Protein AF-A0A7Y2K7R0-F1 (afdb_monomer_lite)

pLDDT: mean 76.25, std 11.78, range [48.66, 90.75]

Sequence (97 aa):
MFSYLKKNKTTLVYIPLVVYWIVLFVATSIPAQSVPSFGVSDKLNHFFAYLILAVLLYLTFSFQERSMFAKRNAGLLTIAIAICYGILDELHQMLVP

Secondary structure (DSSP, 8-state):
-HHHHHHSHIIIIIHHHHHHHHHHHHHHTS-GGGS---SS-HHHHHHHHHHHHHHHHHHHHHH--S-HHHHHTHHHHHHHHHHHHHHHHHHHHHH--

Radius of gyration: 15.53 Å; chains: 1; bounding box: 41×20×42 Å

Foldseek 3Di:
DVVVCLVVVCPPQVVCLVVLVVVVLVVLLDPPVPDPCPVDPPVVVVVVSLVVNLVSQLSSQCSDPPDPVSNVCSNVVSVVVSVVVVVVSVVVSVVRD

Structure (mmCIF, N/CA/C/O backbone):
data_AF-A0A7Y2K7R0-F1
#
_entry.id   AF-A0A7Y2K7R0-F1
#
loop_
_atom_site.group_PDB
_atom_site.id
_atom_site.type_symbol
_atom_site.label_atom_id
_atom_site.label_alt_id
_atom_site.label_comp_id
_atom_site.label_asym_id
_atom_site.label_entity_id
_atom_site.label_seq_id
_atom_site.pdbx_PDB_ins_code
_atom_site.Cartn_x
_atom_site.Cartn_y
_atom_site.Cartn_z
_atom_site.occupancy
_atom_site.B_iso_or_equiv
_atom_site.auth_seq_id
_atom_site.auth_comp_id
_atom_site.auth_asym_id
_atom_site.auth_atom_id
_atom_site.pdbx_PDB_model_num
ATOM 1 N N . MET A 1 1 ? -25.156 5.014 0.886 1.00 50.41 1 MET A N 1
ATOM 2 C CA . MET A 1 1 ? -23.922 4.549 0.207 1.00 50.41 1 MET A CA 1
ATOM 3 C C . MET A 1 1 ? -22.873 4.029 1.196 1.00 50.41 1 MET A C 1
ATOM 5 O O . MET A 1 1 ? -22.527 2.857 1.121 1.00 50.41 1 MET A O 1
ATOM 9 N N . PHE A 1 2 ? -22.454 4.820 2.194 1.00 48.66 2 PHE A N 1
ATOM 10 C CA . PHE A 1 2 ? -21.509 4.390 3.246 1.00 48.66 2 PHE A CA 1
ATOM 11 C C . PHE A 1 2 ? -21.955 3.155 4.056 1.00 48.66 2 PH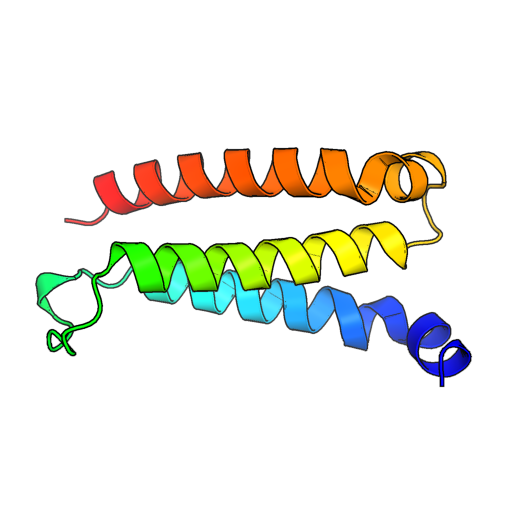E A C 1
ATOM 13 O O . PHE A 1 2 ? -21.132 2.318 4.419 1.00 48.66 2 PHE A O 1
ATOM 20 N N . SER A 1 3 ? -23.258 2.992 4.293 1.00 50.66 3 SER A N 1
ATOM 21 C CA . SER A 1 3 ? -23.828 1.874 5.063 1.00 50.66 3 SER A CA 1
ATOM 22 C C . SER A 1 3 ? -23.685 0.512 4.365 1.00 50.66 3 SER A C 1
ATOM 24 O O . SER A 1 3 ? -23.597 -0.513 5.035 1.00 50.66 3 SER A O 1
ATOM 26 N N . TYR A 1 4 ? -23.619 0.498 3.028 1.00 51.56 4 TYR A N 1
ATOM 27 C CA . TYR A 1 4 ? -23.462 -0.725 2.228 1.00 51.56 4 TYR A CA 1
ATOM 28 C C . TYR A 1 4 ? -21.998 -1.190 2.201 1.00 51.56 4 TYR A C 1
ATOM 30 O O . TYR A 1 4 ? -21.709 -2.362 2.443 1.00 51.56 4 TYR A O 1
ATOM 38 N N . LEU A 1 5 ? -21.070 -0.240 2.036 1.00 51.03 5 LEU A N 1
ATOM 39 C CA . LEU A 1 5 ? -19.621 -0.451 2.168 1.00 51.03 5 LEU A CA 1
ATOM 40 C C . LEU A 1 5 ? -19.242 -0.989 3.554 1.00 51.03 5 LEU A C 1
ATOM 42 O O . LEU A 1 5 ? -18.392 -1.866 3.674 1.00 51.03 5 LEU A O 1
ATOM 46 N N . LYS A 1 6 ? -19.925 -0.527 4.607 1.00 51.78 6 LYS A N 1
ATOM 47 C CA . LYS A 1 6 ? -19.685 -0.976 5.984 1.00 51.78 6 LYS A CA 1
ATOM 48 C C . LYS A 1 6 ? -20.140 -2.417 6.249 1.00 51.78 6 LYS A C 1
ATOM 50 O O . LYS A 1 6 ? -19.573 -3.072 7.124 1.00 51.78 6 LYS A O 1
ATOM 55 N N . LYS A 1 7 ? -21.144 -2.908 5.511 1.00 58.00 7 LYS A N 1
ATOM 56 C CA . LYS A 1 7 ? -21.708 -4.261 5.657 1.00 58.00 7 LYS A CA 1
ATOM 57 C C . LYS A 1 7 ? -20.885 -5.309 4.897 1.00 58.00 7 LYS A C 1
ATOM 59 O O . LYS A 1 7 ? -20.614 -6.365 5.453 1.00 58.00 7 LYS A O 1
ATOM 64 N N . ASN A 1 8 ? -20.387 -4.963 3.704 1.00 59.66 8 ASN A N 1
ATOM 65 C CA . ASN A 1 8 ? -19.571 -5.839 2.845 1.00 59.66 8 ASN A CA 1
ATOM 66 C C . ASN A 1 8 ? -18.101 -5.399 2.760 1.00 59.66 8 ASN A C 1
ATOM 68 O O . ASN A 1 8 ? -17.449 -5.561 1.731 1.00 59.66 8 ASN A O 1
ATOM 72 N N . LYS A 1 9 ? -17.570 -4.842 3.851 1.00 61.72 9 LYS A N 1
ATOM 73 C CA . LYS A 1 9 ? -16.182 -4.368 3.964 1.00 61.72 9 LYS A CA 1
ATOM 74 C C . LYS A 1 9 ? -15.159 -5.424 3.529 1.00 61.72 9 LYS A C 1
ATOM 76 O O . LYS A 1 9 ? -14.229 -5.095 2.805 1.00 61.72 9 LYS A O 1
ATOM 81 N N . THR A 1 10 ? -15.389 -6.698 3.851 1.00 61.66 10 THR A N 1
ATOM 82 C CA . THR A 1 10 ? -14.576 -7.829 3.370 1.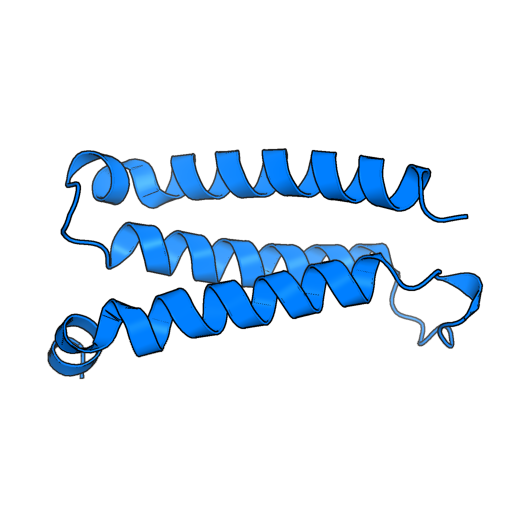00 61.66 10 THR A CA 1
ATOM 83 C C . THR A 1 10 ? -14.567 -7.932 1.841 1.00 61.66 10 THR A C 1
ATOM 85 O O . THR A 1 10 ? -13.509 -7.970 1.225 1.00 61.66 10 THR A O 1
ATOM 88 N N . THR A 1 11 ? -15.736 -7.901 1.207 1.00 61.66 11 THR A N 1
ATOM 89 C CA . THR A 1 11 ? -15.879 -8.091 -0.244 1.00 61.66 11 THR A CA 1
ATOM 90 C C . THR A 1 11 ? -15.446 -6.871 -1.057 1.00 61.66 11 THR A C 1
ATOM 92 O O . THR A 1 11 ? -14.929 -7.020 -2.154 1.00 61.66 11 THR A O 1
ATOM 95 N N . LEU A 1 12 ? -15.657 -5.660 -0.540 1.00 67.75 12 LEU A N 1
ATOM 96 C CA . LEU A 1 12 ? -15.421 -4.417 -1.286 1.00 67.75 12 LEU A CA 1
ATOM 97 C C . LEU A 1 12 ? -14.063 -3.775 -1.013 1.00 67.75 12 LEU A C 1
ATOM 99 O O . LEU A 1 12 ? -13.661 -2.894 -1.763 1.00 67.75 12 LEU A O 1
ATOM 103 N N . VAL A 1 13 ? -13.377 -4.179 0.056 1.00 71.12 13 VAL A N 1
ATOM 104 C CA . VAL A 1 13 ? -12.088 -3.589 0.440 1.00 71.12 13 VAL A CA 1
ATOM 105 C C . VAL A 1 13 ? -10.998 -4.657 0.501 1.00 71.12 13 VAL A C 1
ATOM 107 O O . VAL A 1 13 ? -9.975 -4.509 -0.158 1.00 71.12 13 VAL A O 1
ATOM 110 N N . TYR A 1 14 ? -11.230 -5.776 1.197 1.00 75.75 14 TYR A N 1
ATOM 111 C CA . TYR A 1 14 ? -10.200 -6.815 1.334 1.00 75.75 14 TYR A CA 1
ATOM 112 C C . TYR A 1 14 ? -10.006 -7.635 0.053 1.00 75.75 14 TYR A C 1
ATOM 114 O O . TYR A 1 14 ? -8.866 -7.906 -0.305 1.00 75.75 14 TYR A O 1
ATOM 122 N N . ILE A 1 15 ? -11.076 -8.009 -0.662 1.00 80.25 15 ILE A N 1
ATOM 123 C CA . ILE A 1 15 ? -10.939 -8.731 -1.943 1.00 80.25 15 ILE A CA 1
ATOM 124 C C . ILE A 1 15 ? -10.155 -7.911 -2.973 1.00 80.25 15 ILE A C 1
ATOM 126 O O . ILE A 1 15 ? -9.156 -8.429 -3.465 1.00 80.25 15 ILE A O 1
ATOM 130 N N . PRO A 1 16 ? -10.530 -6.658 -3.303 1.00 82.38 16 PRO A N 1
ATOM 131 C CA . PRO A 1 16 ? -9.757 -5.881 -4.264 1.00 82.38 16 PRO A CA 1
ATOM 132 C C . PRO A 1 16 ? -8.329 -5.616 -3.788 1.00 82.38 16 PRO A C 1
ATOM 134 O O . PRO A 1 16 ? -7.437 -5.639 -4.623 1.00 82.38 16 PRO A O 1
ATOM 137 N N . LEU A 1 17 ? -8.082 -5.455 -2.480 1.00 83.31 17 LEU A N 1
ATOM 138 C CA . LEU A 1 17 ? -6.716 -5.388 -1.953 1.00 83.31 17 LEU A CA 1
ATOM 139 C C . LEU A 1 17 ? -5.929 -6.663 -2.282 1.00 83.31 17 LEU A C 1
ATOM 141 O O . LEU A 1 17 ? -4.860 -6.567 -2.865 1.00 83.31 17 LEU A O 1
ATOM 145 N N . VAL A 1 18 ? -6.451 -7.845 -1.940 1.00 82.50 18 VAL A N 1
ATOM 146 C CA . VAL A 1 18 ? -5.764 -9.128 -2.173 1.00 82.50 18 VAL A CA 1
ATOM 147 C C . VAL A 1 18 ? -5.560 -9.384 -3.664 1.00 82.50 18 VAL A C 1
ATOM 149 O O . VAL A 1 18 ? -4.463 -9.748 -4.076 1.00 82.50 18 VAL A O 1
ATOM 152 N N . VAL A 1 19 ? -6.590 -9.158 -4.481 1.00 85.69 19 VAL A N 1
ATOM 153 C CA . VAL A 1 19 ? -6.508 -9.313 -5.939 1.00 85.69 19 VAL A CA 1
ATOM 154 C C . VAL A 1 19 ? -5.456 -8.369 -6.511 1.00 85.69 19 VAL A C 1
ATOM 156 O O . VAL A 1 19 ? -4.600 -8.808 -7.272 1.00 85.69 19 VAL A O 1
ATOM 159 N N . TYR A 1 20 ? -5.479 -7.095 -6.117 1.00 86.44 20 TYR A N 1
ATOM 160 C CA . TYR A 1 20 ? -4.509 -6.113 -6.587 1.00 86.44 20 TYR A CA 1
ATOM 161 C C . TYR A 1 20 ? -3.087 -6.462 -6.149 1.00 86.44 20 TYR A C 1
ATOM 163 O O . TYR A 1 20 ? -2.156 -6.337 -6.934 1.00 86.44 20 TYR A O 1
ATOM 171 N N . TRP A 1 21 ? -2.920 -6.966 -4.928 1.00 84.12 21 TRP A N 1
ATOM 172 C CA . TRP A 1 21 ? -1.622 -7.373 -4.403 1.00 84.12 21 TRP A CA 1
ATOM 173 C C . TRP A 1 21 ? -1.031 -8.562 -5.170 1.00 84.12 21 TRP A C 1
ATOM 175 O O . TRP A 1 21 ? 0.151 -8.551 -5.500 1.00 84.12 21 TRP A O 1
ATOM 185 N N . ILE A 1 22 ? -1.861 -9.553 -5.521 1.00 84.25 22 ILE A N 1
ATOM 186 C CA . ILE A 1 22 ? -1.452 -10.676 -6.378 1.00 84.25 22 ILE A CA 1
ATOM 187 C C . ILE A 1 22 ? -1.065 -10.170 -7.769 1.00 84.25 22 ILE A C 1
ATOM 189 O O . ILE A 1 22 ? -0.037 -10.576 -8.298 1.00 84.25 22 ILE A O 1
ATOM 193 N N . VAL A 1 23 ? -1.861 -9.270 -8.358 1.00 84.75 23 VAL A N 1
ATOM 194 C CA . VAL A 1 23 ? -1.553 -8.675 -9.668 1.00 84.75 23 VAL A CA 1
ATOM 195 C C . VAL A 1 23 ? -0.220 -7.930 -9.631 1.00 84.75 23 VAL A C 1
ATOM 197 O O . VAL A 1 23 ? 0.573 -8.090 -10.552 1.00 84.75 23 VAL A O 1
ATOM 200 N N . LEU A 1 24 ? 0.040 -7.164 -8.570 1.00 83.81 24 LEU A N 1
ATOM 201 C CA . LEU A 1 24 ? 1.286 -6.422 -8.391 1.00 83.81 24 LEU A CA 1
ATOM 202 C C . LEU A 1 24 ? 2.477 -7.386 -8.294 1.00 83.81 24 LEU A C 1
ATOM 204 O O . LEU A 1 24 ? 3.418 -7.248 -9.061 1.00 83.81 24 LEU A O 1
ATOM 208 N N . PHE A 1 25 ? 2.375 -8.430 -7.468 1.00 83.00 25 PHE A N 1
ATOM 209 C CA . PHE A 1 25 ? 3.418 -9.452 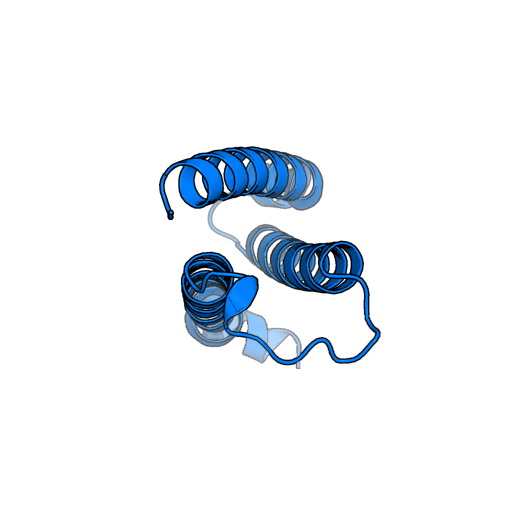-7.327 1.00 83.00 25 PHE A CA 1
ATOM 210 C C . PHE A 1 25 ? 3.699 -10.228 -8.625 1.00 83.00 25 PHE A C 1
ATOM 212 O O . PHE A 1 25 ? 4.846 -10.526 -8.955 1.00 83.00 25 PHE A O 1
ATOM 219 N N . VAL A 1 26 ? 2.656 -10.573 -9.387 1.00 81.62 26 VAL A N 1
ATOM 220 C CA . VAL A 1 26 ? 2.823 -11.229 -10.693 1.00 81.62 26 VAL A CA 1
ATOM 221 C C . VAL A 1 26 ? 3.463 -10.266 -11.689 1.00 81.62 26 VAL A C 1
ATOM 223 O O . VAL A 1 26 ? 4.345 -10.678 -12.433 1.00 81.62 26 VAL A O 1
ATOM 226 N N . ALA A 1 27 ? 3.060 -8.993 -11.686 1.00 77.06 27 ALA A N 1
ATOM 227 C CA . ALA A 1 27 ? 3.634 -7.976 -12.558 1.00 77.06 27 ALA A CA 1
ATOM 228 C C . ALA A 1 27 ? 5.123 -7.731 -12.264 1.00 77.06 27 ALA A C 1
ATOM 230 O O . ALA A 1 27 ? 5.897 -7.605 -13.208 1.00 77.06 27 ALA A O 1
ATOM 231 N N . THR A 1 28 ? 5.535 -7.724 -10.993 1.00 74.88 28 THR A N 1
ATOM 232 C CA . THR A 1 28 ? 6.941 -7.530 -10.588 1.00 74.88 28 THR A CA 1
ATOM 233 C C . THR A 1 28 ? 7.791 -8.787 -10.763 1.00 74.88 28 THR A C 1
ATOM 235 O O . THR A 1 28 ? 9.008 -8.699 -10.896 1.00 74.88 28 THR A O 1
ATOM 238 N N . SER A 1 29 ? 7.159 -9.961 -10.860 1.00 77.00 29 SER A N 1
ATOM 239 C CA . SER A 1 29 ? 7.827 -11.224 -11.205 1.00 77.00 29 SER A CA 1
ATOM 240 C C . SER A 1 29 ? 8.108 -11.386 -12.707 1.00 77.00 29 SER A C 1
ATOM 242 O O . SER A 1 29 ? 8.762 -12.353 -13.097 1.00 77.00 29 SER A O 1
ATOM 244 N N . ILE A 1 30 ? 7.602 -10.492 -13.567 1.00 72.75 30 ILE A N 1
ATOM 245 C CA . ILE A 1 30 ? 7.873 -10.528 -15.010 1.00 72.75 30 ILE A CA 1
ATOM 246 C C . ILE A 1 30 ? 9.157 -9.732 -15.286 1.00 72.75 30 ILE A C 1
ATOM 248 O O . ILE A 1 30 ? 9.190 -8.527 -15.032 1.00 72.75 30 ILE A O 1
ATOM 252 N N . PRO A 1 31 ? 10.211 -10.354 -15.848 1.00 64.44 31 PRO A N 1
ATOM 253 C CA . PRO A 1 31 ? 11.452 -9.652 -16.135 1.00 64.44 31 PRO A CA 1
ATOM 254 C C . PRO A 1 31 ? 11.223 -8.551 -17.175 1.00 64.44 31 PRO A C 1
ATOM 256 O O . PRO A 1 31 ? 10.705 -8.797 -18.272 1.00 64.44 31 PRO A O 1
ATOM 259 N N . ALA A 1 32 ? 11.665 -7.334 -16.843 1.00 60.59 32 ALA A N 1
ATOM 260 C CA . ALA A 1 32 ? 11.492 -6.114 -17.639 1.00 60.59 32 ALA A CA 1
ATOM 261 C C . ALA A 1 32 ? 11.992 -6.234 -19.094 1.00 60.59 32 ALA A C 1
ATOM 263 O O . ALA A 1 32 ? 11.532 -5.512 -19.973 1.00 60.59 32 ALA A O 1
ATOM 264 N N . GLN A 1 33 ? 12.892 -7.182 -19.370 1.00 57.00 33 GLN A N 1
ATOM 265 C CA . GLN A 1 33 ? 13.426 -7.472 -20.706 1.00 57.00 33 GLN A CA 1
ATOM 266 C C . GLN A 1 33 ? 12.371 -8.025 -21.683 1.00 57.00 33 GLN A C 1
ATOM 268 O O . GLN A 1 33 ? 12.564 -7.959 -22.894 1.00 57.00 33 GLN A O 1
ATOM 273 N N . SER A 1 34 ? 11.255 -8.552 -21.174 1.00 57.28 34 SER A N 1
ATOM 274 C CA . SER A 1 34 ? 10.172 -9.134 -21.980 1.00 57.28 34 SER A CA 1
ATOM 275 C C . SER A 1 34 ? 9.017 -8.168 -22.270 1.00 57.28 34 SER A C 1
ATOM 277 O O . SER A 1 34 ? 8.124 -8.493 -23.054 1.00 57.28 34 SER A O 1
ATOM 279 N N . VAL A 1 35 ? 9.026 -6.975 -21.663 1.00 59.56 35 VAL A N 1
ATOM 280 C CA . VAL A 1 35 ? 7.916 -6.020 -21.744 1.00 59.56 35 VAL A CA 1
ATOM 281 C C . VAL A 1 35 ? 8.262 -4.938 -22.773 1.00 59.56 35 VAL A C 1
ATOM 283 O O . VAL A 1 35 ? 9.299 -4.286 -22.637 1.00 59.56 35 VAL A O 1
ATOM 286 N N . PRO A 1 36 ? 7.433 -4.714 -23.811 1.00 57.56 36 PRO A N 1
ATOM 287 C CA . PRO A 1 36 ? 7.682 -3.643 -24.766 1.00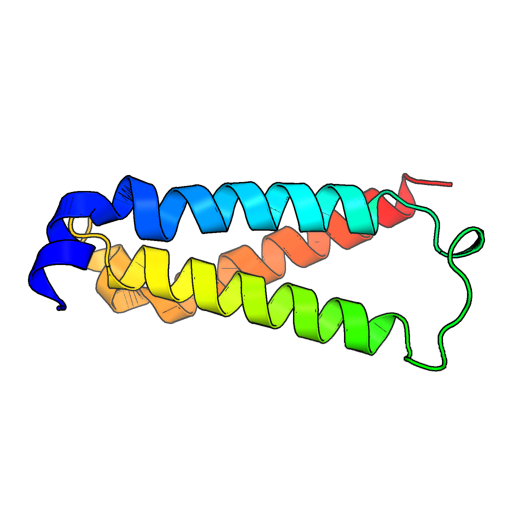 57.56 36 PRO A CA 1
ATOM 288 C C . PRO A 1 36 ? 7.786 -2.309 -24.019 1.00 57.56 36 PRO A C 1
ATOM 290 O O . PRO A 1 36 ? 6.891 -1.950 -23.252 1.00 57.56 36 PRO A O 1
ATOM 293 N N . SER A 1 37 ? 8.884 -1.577 -24.221 1.00 56.94 37 SER A N 1
ATOM 294 C CA . SER A 1 37 ? 9.128 -0.297 -23.558 1.00 56.94 37 SER A CA 1
ATOM 295 C C . SER A 1 37 ? 8.133 0.751 -24.063 1.00 56.94 37 SER A C 1
ATOM 297 O O . SER A 1 37 ? 8.393 1.462 -25.034 1.00 56.94 37 SER A O 1
ATOM 299 N N . PHE A 1 38 ? 6.979 0.865 -23.413 1.00 57.19 38 PHE A N 1
ATOM 300 C CA . PHE A 1 38 ? 5.952 1.860 -23.725 1.00 57.19 38 PHE A CA 1
ATOM 301 C C . PHE A 1 38 ? 6.355 3.281 -23.289 1.00 57.19 38 PHE A C 1
ATOM 303 O O . PHE A 1 38 ? 5.527 3.991 -22.752 1.00 57.19 38 PHE A O 1
ATOM 310 N N . GLY A 1 39 ? 7.611 3.723 -23.442 1.00 58.34 39 GLY A N 1
ATOM 311 C CA . GLY A 1 39 ? 8.060 5.105 -23.166 1.00 58.34 39 GLY A CA 1
ATOM 312 C C . GLY A 1 39 ? 7.851 5.652 -21.736 1.00 58.34 39 GLY A C 1
ATOM 313 O O . GLY A 1 39 ? 8.364 6.719 -21.409 1.00 58.34 39 GLY A O 1
ATOM 314 N N . VAL A 1 40 ? 7.131 4.936 -20.873 1.00 61.09 40 VAL A N 1
ATOM 315 C CA . VAL A 1 40 ? 6.909 5.227 -19.463 1.00 61.09 40 VAL A CA 1
ATOM 316 C C . VAL A 1 40 ? 8.035 4.555 -18.698 1.00 61.09 40 VAL A C 1
ATOM 318 O O . VAL A 1 40 ? 8.283 3.361 -18.859 1.00 61.09 40 VAL A O 1
ATOM 321 N N . SER A 1 41 ? 8.746 5.333 -17.882 1.00 66.81 41 SER A N 1
ATOM 322 C CA . SER A 1 41 ? 9.790 4.787 -17.021 1.00 66.81 41 SER A CA 1
ATOM 323 C C . SER A 1 41 ? 9.183 3.715 -16.119 1.00 66.81 41 SER A C 1
ATOM 325 O O . SER A 1 41 ? 8.176 3.968 -15.459 1.00 66.81 41 SER A O 1
ATOM 327 N N . ASP A 1 42 ? 9.817 2.548 -16.055 1.00 68.12 42 ASP A N 1
ATOM 328 C CA . ASP A 1 42 ? 9.436 1.438 -15.173 1.00 68.12 42 ASP A CA 1
ATOM 329 C C . ASP A 1 42 ? 9.198 1.895 -13.715 1.00 68.12 42 ASP A C 1
ATOM 331 O O . ASP A 1 42 ? 8.261 1.462 -13.042 1.00 68.12 42 ASP A O 1
ATOM 335 N N . LYS A 1 43 ? 9.948 2.921 -13.291 1.00 70.75 43 LYS A N 1
ATOM 336 C CA . LYS A 1 43 ? 9.819 3.597 -11.994 1.00 70.75 43 LYS A CA 1
ATOM 337 C C . LYS A 1 43 ? 8.484 4.313 -11.790 1.00 70.75 43 LYS A C 1
ATOM 339 O O . LYS A 1 43 ? 7.982 4.340 -10.672 1.00 70.75 43 LYS A O 1
ATOM 344 N N . LEU A 1 44 ? 7.910 4.915 -12.834 1.00 78.38 44 LEU A N 1
ATOM 345 C CA . LEU A 1 44 ? 6.593 5.554 -12.750 1.00 78.38 44 LEU A CA 1
ATOM 346 C C . LEU A 1 44 ? 5.491 4.503 -12.649 1.00 78.38 44 LEU A C 1
ATOM 348 O O . LEU A 1 44 ? 4.584 4.669 -11.838 1.00 78.38 44 LEU A O 1
ATOM 352 N N . ASN A 1 45 ? 5.590 3.411 -13.411 1.00 76.38 45 ASN A N 1
ATOM 353 C CA . ASN A 1 45 ? 4.654 2.295 -13.284 1.00 76.38 45 ASN A CA 1
ATOM 354 C C . ASN A 1 45 ? 4.685 1.707 -11.872 1.00 76.38 45 ASN A C 1
ATOM 356 O O . ASN A 1 45 ? 3.624 1.546 -11.268 1.00 76.38 45 ASN A O 1
ATOM 360 N N . HIS A 1 46 ? 5.879 1.482 -11.316 1.00 78.12 46 HIS A N 1
ATOM 361 C CA . HIS A 1 46 ? 6.026 1.071 -9.922 1.00 78.12 46 HIS A CA 1
ATOM 362 C C . HIS A 1 46 ? 5.416 2.115 -8.983 1.00 78.12 46 HIS A C 1
ATOM 364 O O . HIS A 1 46 ? 4.552 1.784 -8.179 1.00 78.12 46 HIS A O 1
ATOM 370 N N . PHE A 1 47 ? 5.749 3.398 -9.129 1.00 81.62 47 PHE A N 1
ATOM 371 C CA . PHE A 1 47 ? 5.185 4.449 -8.281 1.00 81.62 47 PHE A CA 1
ATOM 372 C C . PHE A 1 47 ? 3.646 4.452 -8.267 1.00 81.62 47 PHE A C 1
ATOM 374 O O . PHE A 1 47 ? 3.042 4.481 -7.194 1.00 81.62 47 PHE A O 1
ATOM 381 N N . PHE A 1 48 ? 2.995 4.367 -9.432 1.00 83.06 48 PHE A N 1
ATOM 382 C CA . PHE A 1 48 ? 1.534 4.301 -9.514 1.00 83.06 48 PHE A CA 1
ATOM 383 C C . PHE A 1 48 ? 0.968 2.998 -8.939 1.00 83.06 48 PHE A C 1
ATOM 385 O O . PHE A 1 48 ? -0.066 3.038 -8.269 1.00 83.06 48 PHE A O 1
ATOM 392 N N . ALA A 1 49 ? 1.643 1.863 -9.144 1.00 84.38 49 ALA A N 1
ATOM 393 C CA . ALA A 1 49 ? 1.222 0.584 -8.581 1.00 84.38 49 ALA A CA 1
ATOM 394 C C . ALA A 1 49 ? 1.232 0.611 -7.043 1.00 84.38 49 ALA A C 1
ATOM 396 O O . ALA A 1 49 ? 0.239 0.282 -6.389 1.00 84.38 49 ALA A O 1
ATOM 397 N N . TYR A 1 50 ? 2.320 1.111 -6.457 1.00 84.75 50 TYR A N 1
ATOM 398 C CA . TYR A 1 50 ? 2.445 1.283 -5.012 1.00 84.75 50 TYR A CA 1
ATOM 399 C C . TYR A 1 50 ? 1.482 2.340 -4.460 1.00 84.75 50 TYR A C 1
ATOM 401 O O . TYR A 1 50 ? 0.967 2.176 -3.353 1.00 84.75 50 TYR A O 1
ATOM 409 N N . LEU A 1 51 ? 1.173 3.391 -5.226 1.00 87.00 51 LEU A N 1
ATOM 410 C CA . LEU A 1 51 ? 0.179 4.395 -4.841 1.00 87.00 51 LEU A CA 1
ATOM 411 C C . LEU A 1 51 ? -1.220 3.778 -4.723 1.00 87.00 51 LEU A C 1
ATOM 413 O O . LEU A 1 51 ? -1.905 4.006 -3.725 1.00 87.00 51 LEU A O 1
ATOM 417 N N . ILE A 1 52 ? -1.637 2.961 -5.694 1.00 86.81 52 ILE A N 1
ATOM 418 C CA . ILE A 1 52 ? -2.932 2.265 -5.641 1.00 86.81 52 ILE A CA 1
ATOM 419 C C . ILE A 1 52 ? -2.965 1.279 -4.465 1.00 86.81 52 ILE A C 1
ATOM 421 O O . ILE A 1 52 ? -3.946 1.259 -3.715 1.00 86.81 52 ILE A O 1
ATOM 425 N N . LEU A 1 53 ? -1.885 0.517 -4.247 1.00 87.31 53 LEU A N 1
ATOM 426 C CA . LEU A 1 53 ? -1.761 -0.389 -3.101 1.00 87.31 53 LEU A CA 1
ATOM 427 C C . LEU A 1 53 ? -1.893 0.369 -1.769 1.00 87.31 53 LEU A C 1
ATOM 429 O O . LEU A 1 53 ? -2.649 -0.050 -0.891 1.00 87.31 53 LEU A O 1
ATOM 433 N N . ALA A 1 54 ? -1.212 1.509 -1.628 1.00 87.31 54 ALA A N 1
ATOM 434 C CA . ALA A 1 54 ? -1.271 2.345 -0.434 1.00 87.31 54 ALA A CA 1
ATOM 435 C C . ALA A 1 54 ? -2.686 2.891 -0.186 1.00 87.31 54 ALA A C 1
ATOM 437 O O . ALA A 1 54 ? -3.174 2.848 0.943 1.00 87.31 54 ALA A O 1
ATOM 438 N N . VAL A 1 55 ? -3.387 3.344 -1.229 1.00 87.44 55 VAL A N 1
ATOM 439 C CA . VAL A 1 55 ? -4.785 3.791 -1.115 1.00 87.44 55 VAL A CA 1
ATOM 440 C C . VAL A 1 55 ? -5.688 2.645 -0.645 1.00 87.44 55 VAL A C 1
ATOM 442 O O . VAL A 1 55 ? -6.472 2.830 0.288 1.00 87.44 55 VAL A O 1
ATOM 445 N N . LEU A 1 56 ? -5.555 1.446 -1.222 1.00 85.75 56 LEU A N 1
ATOM 446 C CA . LEU A 1 56 ? -6.334 0.264 -0.825 1.00 85.75 56 LEU A CA 1
ATOM 447 C C . LEU A 1 56 ? -6.049 -0.161 0.625 1.00 85.75 56 LEU A C 1
ATOM 449 O O . LEU A 1 56 ? -6.982 -0.455 1.380 1.00 85.75 56 LEU A O 1
ATOM 453 N N . LEU A 1 57 ? -4.782 -0.150 1.048 1.00 86.56 57 LEU A N 1
ATOM 454 C CA . LEU A 1 57 ? -4.378 -0.426 2.431 1.00 86.56 57 LEU A CA 1
ATOM 455 C C . LEU A 1 57 ? -4.956 0.609 3.398 1.00 86.56 57 LEU A C 1
ATOM 457 O O . LEU A 1 57 ? -5.557 0.241 4.411 1.00 86.56 57 LEU A O 1
ATOM 461 N N . TYR A 1 58 ? -4.856 1.895 3.062 1.00 87.62 58 TYR A N 1
ATOM 462 C CA . TYR A 1 58 ? -5.400 2.971 3.882 1.00 87.62 58 TYR A CA 1
ATOM 463 C C . TYR A 1 58 ? -6.916 2.854 4.036 1.00 87.62 58 TYR A C 1
ATOM 465 O O . TYR A 1 58 ? -7.436 2.991 5.149 1.00 87.62 58 TYR A O 1
ATOM 473 N N . LEU A 1 59 ? -7.630 2.537 2.950 1.00 83.75 59 LEU A N 1
ATOM 474 C CA . LEU A 1 59 ? -9.058 2.234 3.009 1.00 83.75 59 LEU A CA 1
ATOM 475 C C . LEU A 1 59 ? -9.322 1.035 3.927 1.00 83.75 59 LEU A C 1
ATOM 477 O O . LEU A 1 59 ? -10.196 1.113 4.789 1.00 83.75 59 LEU A O 1
ATOM 481 N N . THR A 1 60 ? -8.548 -0.043 3.809 1.00 83.88 60 THR A N 1
ATOM 482 C CA . THR A 1 60 ? -8.692 -1.244 4.651 1.00 83.88 60 THR A CA 1
ATOM 483 C C . THR A 1 60 ? -8.581 -0.910 6.137 1.00 83.88 60 THR A C 1
ATOM 485 O O . THR A 1 60 ? -9.468 -1.260 6.921 1.00 83.88 60 THR A O 1
ATOM 488 N N . PHE A 1 61 ? -7.548 -0.166 6.536 1.00 82.56 61 PHE A N 1
ATOM 489 C CA . PHE A 1 61 ? -7.371 0.240 7.930 1.00 82.56 61 PHE A CA 1
ATOM 490 C C . PHE A 1 61 ? -8.414 1.259 8.397 1.00 82.56 61 PHE A C 1
ATOM 492 O O . PHE A 1 61 ? -8.848 1.197 9.547 1.00 82.56 61 PHE A O 1
ATOM 499 N N . SER A 1 62 ? -8.868 2.155 7.519 1.00 81.31 62 SER A N 1
ATOM 500 C CA . SER A 1 62 ? -9.873 3.172 7.852 1.00 81.31 62 SER A CA 1
ATOM 501 C C . SER A 1 62 ? -11.282 2.592 8.013 1.00 81.31 62 SER A C 1
ATOM 503 O O . SER A 1 62 ? -12.053 3.044 8.866 1.00 81.31 62 SER A O 1
ATOM 505 N N . PHE A 1 63 ? -11.632 1.580 7.214 1.00 77.38 63 PHE A N 1
ATOM 506 C CA . PHE A 1 63 ? -12.946 0.934 7.233 1.00 77.38 63 PHE A CA 1
ATOM 507 C C . PHE A 1 63 ? -13.040 -0.261 8.189 1.00 77.38 63 PHE A C 1
ATOM 509 O O . PHE A 1 63 ? -14.156 -0.719 8.474 1.00 77.38 63 PHE A O 1
ATOM 516 N N . GLN A 1 64 ? -11.922 -0.768 8.721 1.00 74.69 64 GLN A N 1
ATOM 517 C CA . GLN A 1 64 ? -12.000 -1.818 9.730 1.00 74.69 64 GLN A CA 1
ATOM 518 C C . GLN A 1 64 ? -12.583 -1.293 11.047 1.00 74.69 64 GLN A C 1
ATOM 520 O O . GLN A 1 64 ? -12.283 -0.193 11.505 1.00 74.69 64 GLN A O 1
ATOM 525 N N . GLU A 1 65 ? -13.400 -2.123 11.697 1.00 74.50 65 GLU A N 1
ATOM 526 C CA . GLU A 1 65 ? -13.960 -1.825 13.027 1.00 74.50 65 GLU A CA 1
ATOM 527 C C . GLU A 1 65 ? -13.492 -2.808 14.101 1.00 74.50 65 GLU A C 1
ATOM 529 O O . GLU A 1 65 ? -13.898 -2.709 15.251 1.00 74.50 65 GLU A O 1
ATOM 534 N N . ARG A 1 66 ? -12.616 -3.751 13.730 1.00 72.56 66 ARG A N 1
ATOM 535 C CA . ARG A 1 66 ? -12.036 -4.736 14.652 1.00 72.56 66 ARG A CA 1
ATOM 536 C C . ARG A 1 66 ? -11.062 -4.097 15.642 1.00 72.56 66 ARG A C 1
ATOM 538 O O . ARG A 1 66 ? -10.979 -4.555 16.773 1.00 72.56 66 ARG A O 1
ATOM 545 N N . SER A 1 67 ? -10.331 -3.061 15.226 1.00 73.94 67 SER A N 1
ATOM 546 C CA . SER A 1 67 ? -9.321 -2.397 16.054 1.00 73.94 67 SER A CA 1
ATOM 547 C C . SER A 1 67 ? -9.381 -0.881 15.894 1.00 73.94 67 SER A C 1
ATOM 549 O O . SER A 1 67 ? -9.096 -0.337 14.826 1.00 73.94 67 SER A O 1
ATOM 551 N N . MET A 1 68 ? -9.728 -0.190 16.983 1.00 78.56 68 MET A N 1
ATOM 552 C CA . MET A 1 68 ? -9.748 1.276 17.034 1.00 78.56 68 MET A CA 1
ATOM 553 C C . MET A 1 68 ? -8.331 1.864 16.910 1.00 78.56 68 MET A C 1
ATOM 555 O O . MET A 1 68 ? -8.154 2.910 16.288 1.00 78.56 68 MET A O 1
ATOM 559 N N . PHE A 1 69 ? -7.315 1.159 17.425 1.00 81.25 69 PHE A N 1
ATOM 560 C CA . PHE A 1 69 ? -5.905 1.540 17.290 1.00 81.25 69 PHE A CA 1
ATOM 561 C C . PHE A 1 69 ? -5.469 1.567 15.825 1.00 81.25 69 PHE A C 1
ATOM 563 O O . PHE A 1 69 ? -4.926 2.561 15.349 1.00 81.25 69 PHE A O 1
ATOM 570 N N . ALA A 1 70 ? -5.758 0.496 15.090 1.00 76.75 70 ALA A N 1
ATOM 571 C CA . ALA A 1 70 ? -5.351 0.388 13.698 1.00 76.75 70 ALA A CA 1
ATOM 572 C C . ALA A 1 70 ? -6.109 1.362 12.785 1.00 76.75 70 ALA A C 1
ATOM 574 O O . ALA A 1 70 ? -5.543 1.844 11.811 1.00 76.75 70 ALA A O 1
ATOM 575 N N . LYS A 1 71 ? -7.352 1.718 13.132 1.00 81.62 71 LYS A N 1
ATOM 576 C CA . LYS A 1 71 ? -8.097 2.780 12.446 1.00 81.62 71 LYS A CA 1
ATOM 577 C C . LYS A 1 71 ? -7.490 4.165 12.685 1.00 81.62 71 LYS A C 1
ATOM 579 O O . LYS A 1 71 ? -7.344 4.943 11.750 1.00 81.62 71 LYS A O 1
ATOM 584 N N . ARG A 1 72 ? -7.105 4.471 13.929 1.00 86.19 72 ARG A N 1
ATOM 585 C CA . ARG A 1 72 ? -6.459 5.746 14.288 1.00 86.19 72 ARG A CA 1
ATOM 586 C C . ARG A 1 72 ? -5.073 5.888 13.652 1.00 86.19 72 ARG A C 1
ATOM 588 O O . ARG A 1 72 ? -4.708 6.978 13.232 1.00 86.19 72 ARG A O 1
ATOM 595 N N . ASN A 1 73 ? -4.349 4.779 13.530 1.00 88.31 73 ASN A N 1
ATOM 596 C CA . ASN A 1 73 ? -3.010 4.719 12.947 1.00 88.31 73 ASN A CA 1
ATOM 597 C C . ASN A 1 73 ? -3.013 4.205 11.499 1.00 88.31 73 ASN A C 1
ATOM 599 O O . ASN A 1 73 ? -1.990 3.718 11.025 1.00 88.31 73 ASN A O 1
ATOM 603 N N . ALA A 1 74 ? -4.140 4.314 10.788 1.00 85.94 74 ALA A N 1
ATOM 604 C CA . ALA A 1 74 ? -4.303 3.760 9.445 1.00 85.94 74 ALA A CA 1
ATOM 605 C C . ALA A 1 74 ? -3.228 4.253 8.467 1.00 85.94 74 ALA A C 1
ATOM 607 O O . ALA A 1 74 ? -2.668 3.455 7.719 1.00 85.94 74 ALA A O 1
ATOM 608 N N . GLY A 1 75 ? -2.892 5.547 8.511 1.00 86.06 75 GLY A N 1
ATOM 609 C CA . GLY A 1 75 ? -1.828 6.124 7.685 1.00 86.06 75 GLY A CA 1
ATOM 610 C C . GLY A 1 75 ? -0.451 5.541 8.008 1.00 86.06 75 GLY A C 1
ATOM 611 O O . GLY A 1 75 ? 0.249 5.092 7.108 1.00 86.06 75 GLY A O 1
ATOM 612 N N . LEU A 1 76 ? -0.093 5.466 9.294 1.00 89.44 76 LEU A N 1
ATOM 613 C CA . LEU A 1 76 ? 1.192 4.913 9.738 1.00 89.44 76 LEU A CA 1
ATOM 614 C C . LEU A 1 76 ? 1.335 3.430 9.381 1.00 89.44 76 LEU A C 1
ATOM 616 O O . LEU A 1 76 ? 2.377 3.026 8.878 1.00 89.44 76 LEU A O 1
ATOM 620 N N . LEU A 1 77 ? 0.287 2.628 9.595 1.00 87.56 77 LEU A N 1
ATOM 621 C CA . LEU A 1 77 ? 0.284 1.209 9.230 1.00 87.56 77 LEU A CA 1
ATOM 622 C C . LEU A 1 77 ? 0.378 1.012 7.718 1.00 87.56 77 LEU A C 1
ATOM 624 O O . LEU A 1 77 ? 1.107 0.138 7.264 1.00 87.56 77 LEU A O 1
ATOM 628 N N . THR A 1 78 ? -0.315 1.845 6.942 1.00 88.88 78 THR A N 1
ATOM 629 C CA . THR A 1 78 ? -0.229 1.822 5.477 1.00 88.88 78 THR A CA 1
ATOM 630 C C . THR A 1 78 ? 1.195 2.087 5.013 1.00 88.88 78 THR A C 1
ATOM 632 O O . THR A 1 78 ? 1.723 1.316 4.222 1.00 88.88 78 THR A O 1
ATOM 635 N N . ILE A 1 79 ? 1.832 3.136 5.540 1.00 87.75 79 ILE A N 1
ATOM 636 C CA . ILE A 1 79 ? 3.215 3.487 5.199 1.00 87.75 79 ILE A CA 1
ATOM 637 C C . ILE A 1 79 ? 4.166 2.358 5.607 1.00 87.75 79 ILE A C 1
ATOM 639 O O . ILE A 1 79 ? 4.985 1.935 4.799 1.00 87.75 79 ILE A O 1
ATOM 643 N N . ALA A 1 80 ? 4.028 1.826 6.824 1.00 90.75 80 ALA A N 1
ATOM 644 C CA . ALA A 1 80 ? 4.871 0.737 7.307 1.00 90.75 80 ALA A CA 1
ATOM 645 C C . ALA A 1 80 ? 4.761 -0.518 6.425 1.00 90.75 80 ALA A C 1
ATOM 647 O O . ALA A 1 80 ? 5.779 -1.111 6.075 1.00 90.75 80 ALA A O 1
ATOM 648 N N . ILE A 1 81 ? 3.544 -0.904 6.026 1.00 88.50 81 ILE A N 1
ATOM 649 C CA . ILE A 1 81 ? 3.319 -2.068 5.157 1.00 88.50 81 ILE A CA 1
ATOM 650 C C . ILE A 1 81 ? 3.811 -1.799 3.737 1.00 88.50 81 ILE A C 1
ATOM 652 O O . ILE A 1 81 ? 4.441 -2.677 3.161 1.00 88.50 81 ILE A O 1
ATOM 656 N N . ALA A 1 82 ? 3.573 -0.607 3.187 1.00 87.19 82 ALA A N 1
ATOM 657 C CA . ALA A 1 82 ? 4.037 -0.246 1.851 1.00 87.19 82 ALA A CA 1
ATOM 658 C C . ALA A 1 82 ? 5.570 -0.257 1.757 1.00 87.19 82 ALA A C 1
ATOM 660 O O . ALA A 1 82 ? 6.107 -0.797 0.796 1.00 87.19 82 ALA A O 1
ATOM 661 N N . ILE A 1 83 ? 6.272 0.266 2.771 1.00 87.50 83 ILE A N 1
ATOM 662 C CA . ILE A 1 83 ? 7.741 0.216 2.84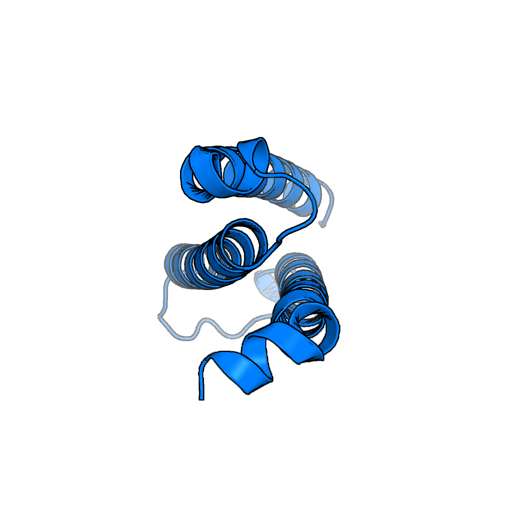6 1.00 87.50 83 ILE A CA 1
ATOM 663 C C . ILE A 1 83 ? 8.222 -1.232 2.950 1.00 87.50 83 ILE A C 1
ATOM 665 O O . ILE A 1 83 ? 9.094 -1.646 2.195 1.00 87.50 83 ILE A O 1
ATOM 669 N N . CYS A 1 84 ? 7.649 -2.010 3.872 1.00 89.25 84 CYS A N 1
ATOM 670 C CA . CYS A 1 84 ? 8.059 -3.397 4.082 1.00 89.25 84 CYS A CA 1
ATOM 671 C C . CYS A 1 84 ? 7.832 -4.243 2.820 1.00 89.25 84 CYS A C 1
ATOM 673 O O . CYS A 1 84 ? 8.699 -5.014 2.425 1.00 89.25 84 CYS A O 1
ATOM 675 N N . TYR A 1 85 ? 6.692 -4.049 2.151 1.00 87.50 85 TYR A N 1
ATOM 676 C CA . TYR A 1 85 ? 6.387 -4.719 0.894 1.00 87.50 85 TYR A CA 1
ATOM 677 C C . TYR A 1 85 ? 7.316 -4.273 -0.238 1.00 87.50 85 TYR A C 1
ATOM 679 O O . TYR A 1 85 ? 7.823 -5.134 -0.940 1.00 87.50 85 TYR A O 1
ATOM 687 N N . GLY A 1 86 ? 7.611 -2.974 -0.363 1.00 84.81 86 GLY A N 1
ATOM 688 C CA . GLY A 1 86 ? 8.560 -2.464 -1.358 1.00 84.81 86 GLY A CA 1
ATOM 689 C C . GLY A 1 86 ? 9.958 -3.060 -1.216 1.00 84.81 86 GLY A C 1
ATOM 690 O O . GLY A 1 86 ? 10.549 -3.482 -2.200 1.00 84.81 86 GLY A O 1
ATOM 691 N N . ILE A 1 87 ? 10.454 -3.187 0.018 1.00 87.12 87 ILE A N 1
ATOM 692 C CA . ILE A 1 87 ? 11.742 -3.844 0.285 1.00 87.12 87 ILE A CA 1
ATOM 693 C C . ILE A 1 87 ? 11.692 -5.323 -0.120 1.00 87.12 87 ILE A C 1
ATOM 695 O O . ILE A 1 87 ? 12.627 -5.825 -0.735 1.00 87.12 87 ILE A O 1
ATOM 699 N N . LEU A 1 88 ? 10.615 -6.037 0.227 1.00 87.12 88 LEU A N 1
ATOM 700 C CA . LEU A 1 88 ? 10.458 -7.446 -0.149 1.00 87.12 88 LEU A CA 1
ATOM 701 C C . LEU A 1 88 ? 10.358 -7.633 -1.664 1.00 87.12 88 LEU A C 1
ATOM 703 O O . LEU A 1 88 ? 10.866 -8.622 -2.177 1.00 87.12 88 LEU A O 1
ATOM 707 N N . ASP A 1 89 ? 9.713 -6.705 -2.358 1.00 83.69 89 ASP A N 1
ATOM 708 C CA . ASP A 1 89 ? 9.558 -6.722 -3.808 1.00 83.69 89 ASP A CA 1
ATOM 709 C C . ASP A 1 89 ? 10.888 -6.450 -4.516 1.00 83.69 89 ASP A C 1
ATOM 711 O O . ASP A 1 89 ? 11.249 -7.205 -5.409 1.00 83.69 89 ASP A O 1
ATOM 715 N N . GLU A 1 90 ? 11.684 -5.477 -4.055 1.00 82.88 90 GLU A N 1
ATOM 716 C CA . GLU A 1 90 ? 13.048 -5.265 -4.562 1.00 82.88 90 GLU A CA 1
ATOM 717 C C . GLU A 1 90 ? 13.931 -6.501 -4.327 1.00 82.88 90 GLU A C 1
ATOM 719 O O . GLU A 1 90 ? 14.640 -6.942 -5.231 1.00 82.88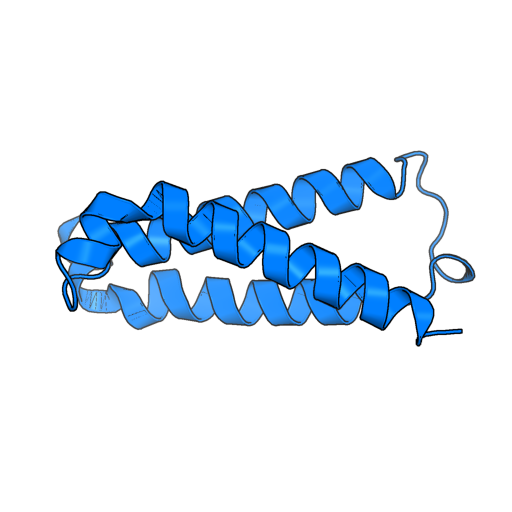 90 GLU A O 1
ATOM 724 N N . LEU A 1 91 ? 13.856 -7.112 -3.139 1.00 86.19 91 LEU A N 1
ATOM 725 C CA . LEU A 1 91 ? 14.571 -8.359 -2.847 1.00 86.19 91 LEU A CA 1
ATOM 726 C C . LEU A 1 91 ? 14.100 -9.514 -3.739 1.00 86.19 91 LEU A C 1
ATOM 728 O O . LEU A 1 91 ? 14.921 -10.303 -4.199 1.00 86.19 91 LEU A O 1
ATOM 732 N N . HIS A 1 92 ? 12.796 -9.623 -3.995 1.00 83.00 92 HIS A N 1
ATOM 733 C CA . HIS A 1 92 ? 12.230 -10.622 -4.900 1.00 83.00 92 HIS A CA 1
ATOM 734 C C . HIS A 1 92 ? 12.690 -10.382 -6.339 1.00 83.00 92 HIS A C 1
ATOM 736 O O . HIS A 1 92 ? 13.127 -11.316 -7.001 1.00 83.00 92 HIS A O 1
ATOM 742 N N . GLN A 1 93 ? 12.703 -9.130 -6.792 1.00 75.69 93 GLN A N 1
ATOM 743 C CA . GLN A 1 93 ? 13.188 -8.743 -8.113 1.00 75.69 93 GLN A CA 1
ATOM 744 C C . GLN A 1 93 ? 14.689 -9.026 -8.281 1.00 75.69 93 GLN A C 1
ATOM 746 O O . GLN A 1 93 ? 15.112 -9.392 -9.369 1.00 75.69 93 GLN A O 1
ATOM 751 N N . MET A 1 94 ? 15.492 -8.939 -7.212 1.00 79.88 94 MET A N 1
ATOM 752 C CA . MET A 1 94 ? 16.897 -9.379 -7.225 1.00 79.88 94 MET A CA 1
ATOM 753 C C . MET A 1 94 ? 17.058 -10.902 -7.359 1.00 79.88 94 MET A C 1
ATOM 755 O O . MET A 1 94 ? 18.108 -11.365 -7.805 1.00 79.88 94 MET A O 1
ATOM 759 N N . LEU A 1 95 ? 16.062 -11.686 -6.934 1.00 80.06 95 LEU A N 1
ATOM 760 C CA . LEU A 1 95 ? 16.058 -13.148 -7.052 1.00 80.06 95 LEU A CA 1
ATOM 761 C C . LEU A 1 95 ? 15.533 -13.625 -8.411 1.00 80.06 95 LEU A C 1
ATOM 763 O O . LEU A 1 95 ? 15.828 -14.756 -8.800 1.00 80.06 95 LEU A O 1
ATOM 767 N N . VAL A 1 96 ? 14.752 -12.796 -9.109 1.00 70.88 96 VAL A N 1
ATOM 768 C CA . VAL A 1 96 ? 14.237 -13.074 -10.454 1.00 70.88 96 VAL A CA 1
ATOM 769 C C . VAL A 1 96 ? 15.304 -12.664 -11.490 1.00 70.88 96 VAL A C 1
ATOM 771 O O . VAL A 1 96 ? 15.606 -11.477 -11.596 1.00 70.88 96 VAL A O 1
ATOM 774 N N . PRO A 1 97 ? 15.908 -13.619 -12.224 1.00 57.72 97 PRO A N 1
ATOM 775 C CA . PRO A 1 97 ? 16.968 -13.353 -13.203 1.00 57.72 97 PRO A CA 1
ATOM 776 C C . PRO A 1 97 ? 16.476 -12.716 -14.513 1.00 57.72 97 PRO A C 1
ATOM 778 O O . PRO A 1 97 ? 15.299 -12.926 -14.892 1.00 57.72 97 PRO A O 1
#